Protein AF-A0A1V5CMJ6-F1 (afdb_monomer_lite)

Sequence (60 aa):
MKQEIPNPFSDDNCFFCGTNNDQGLKLTFYWDEEQEEVSTEYLPEHRFTGQGNILHGQFK

pLDDT: mean 90.7, std 7.54, range [52.84, 97.62]

Radius of gyration: 13.36 Å; chains: 1; bounding box: 29×21×34 Å

Secondary structure (DSSP, 8-state):
-EEEEPP--TTS--TTT-TT-TTS----EEEETTTTEEE------GGGB-STTSBPS---

Foldseek 3Di:
DKDWDDDPDPVLCDQECRCPNPNHQNWIWIQDPVVRDIDTDGDDDQVQDDDPRDGDPDDD

Structure (mmCIF, N/CA/C/O backbone):
data_AF-A0A1V5CMJ6-F1
#
_entry.id   AF-A0A1V5CMJ6-F1
#
loop_
_atom_site.group_PDB
_atom_site.id
_atom_site.type_symbol
_atom_site.label_atom_id
_atom_site.label_alt_id
_atom_site.label_comp_id
_atom_site.label_asym_id
_atom_site.label_entity_id
_atom_site.label_seq_id
_atom_site.pdbx_PDB_ins_code
_atom_site.Cartn_x
_atom_site.Cartn_y
_atom_site.Cartn_z
_atom_site.occupancy
_atom_site.B_iso_or_equiv
_atom_site.auth_seq_id
_atom_site.auth_comp_id
_atom_site.auth_asym_id
_atom_site.auth_atom_id
_atom_site.pdbx_PDB_model_num
ATOM 1 N N . MET A 1 1 ? -3.363 -9.005 18.222 1.00 79.44 1 MET A N 1
ATOM 2 C CA . MET A 1 1 ? -4.368 -9.247 17.142 1.00 79.44 1 MET A CA 1
ATOM 3 C C . MET A 1 1 ? -4.289 -8.072 16.190 1.00 79.44 1 MET A C 1
ATOM 5 O O . MET A 1 1 ? -4.407 -6.949 16.659 1.00 79.44 1 MET A O 1
ATOM 9 N N . LYS A 1 2 ? -4.107 -8.318 14.888 1.00 91.88 2 LYS A N 1
ATOM 10 C CA . LYS A 1 2 ? -3.993 -7.242 13.896 1.00 91.88 2 LYS A CA 1
ATOM 11 C C . LYS A 1 2 ? -5.368 -6.670 13.544 1.00 91.88 2 LYS A C 1
ATOM 13 O O . LYS A 1 2 ? -6.270 -7.425 13.187 1.00 91.88 2 LYS A O 1
ATOM 18 N N . GLN A 1 3 ? -5.512 -5.353 13.642 1.00 96.31 3 GLN A N 1
ATOM 19 C CA . GLN A 1 3 ? -6.709 -4.611 13.245 1.00 96.31 3 GLN A CA 1
ATOM 20 C C . GLN A 1 3 ? -6.371 -3.702 12.071 1.00 96.31 3 GLN A C 1
ATOM 22 O O . GLN A 1 3 ? -5.381 -2.978 12.118 1.00 96.31 3 GLN A O 1
ATOM 27 N N . GLU A 1 4 ? -7.181 -3.742 11.018 1.00 96.19 4 GLU A N 1
ATOM 28 C CA . GLU A 1 4 ? -7.009 -2.838 9.884 1.00 96.19 4 GLU A CA 1
ATOM 29 C C . GLU A 1 4 ? -7.236 -1.383 10.314 1.00 96.19 4 GLU A C 1
ATOM 31 O O . GLU A 1 4 ? -8.194 -1.071 11.025 1.00 96.19 4 GLU A O 1
ATOM 36 N N . ILE A 1 5 ? -6.347 -0.497 9.872 1.00 94.88 5 ILE A N 1
ATOM 37 C CA . ILE A 1 5 ? -6.453 0.946 10.068 1.00 94.88 5 ILE A CA 1
ATOM 38 C C . ILE A 1 5 ? -7.177 1.529 8.848 1.00 94.88 5 ILE A C 1
ATOM 40 O O . ILE A 1 5 ? -6.633 1.462 7.742 1.00 94.88 5 ILE A O 1
ATOM 44 N N . PRO A 1 6 ? -8.366 2.137 9.018 1.00 91.81 6 PRO A N 1
ATOM 45 C CA . PRO A 1 6 ? -9.085 2.749 7.910 1.00 91.81 6 PRO A CA 1
ATOM 46 C C . PRO A 1 6 ? -8.260 3.851 7.245 1.00 91.81 6 PRO A C 1
ATOM 48 O O . PRO A 1 6 ? -7.665 4.689 7.927 1.00 91.81 6 PRO A O 1
ATOM 51 N N . ASN A 1 7 ? -8.263 3.885 5.911 1.00 89.19 7 ASN A N 1
ATOM 52 C CA . ASN A 1 7 ? -7.645 4.971 5.157 1.00 89.19 7 ASN A CA 1
ATOM 53 C C . ASN A 1 7 ? -8.320 6.318 5.518 1.00 89.19 7 ASN A C 1
ATOM 55 O O . ASN A 1 7 ? -9.523 6.464 5.292 1.00 89.19 7 ASN A O 1
ATOM 59 N N . PRO A 1 8 ? -7.580 7.317 6.043 1.00 85.38 8 PRO A N 1
ATOM 60 C CA . PRO A 1 8 ? -8.162 8.603 6.422 1.00 85.38 8 PRO A CA 1
ATOM 61 C C . PRO A 1 8 ? -8.369 9.564 5.237 1.00 85.38 8 PRO A C 1
ATOM 63 O O . PRO A 1 8 ? -9.014 10.599 5.405 1.00 85.38 8 PRO A O 1
ATOM 66 N N . PHE A 1 9 ? -7.807 9.276 4.057 1.00 81.50 9 PHE A N 1
ATOM 67 C CA . PHE A 1 9 ? -7.876 10.155 2.887 1.00 81.50 9 PHE A CA 1
ATOM 68 C C . PHE A 1 9 ? -9.133 9.870 2.065 1.00 81.50 9 PHE A C 1
ATOM 70 O O 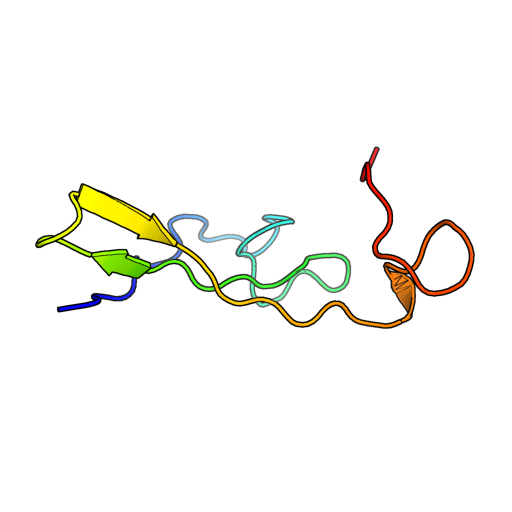. PHE A 1 9 ? -9.267 8.807 1.464 1.00 81.50 9 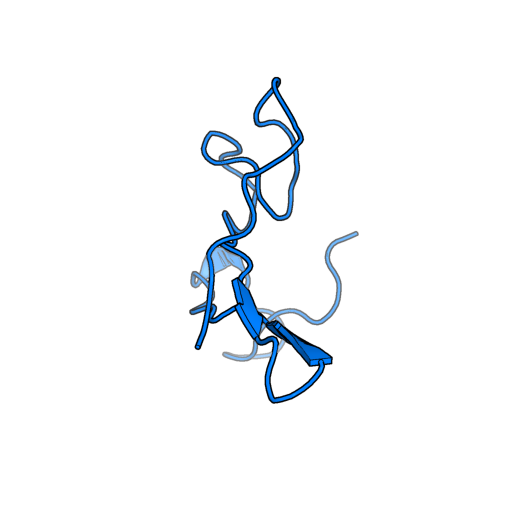PHE A O 1
ATOM 77 N N . SER A 1 10 ? -10.044 10.842 2.021 1.00 78.06 10 SER A N 1
ATOM 78 C CA . SER A 1 10 ? -11.348 10.721 1.357 1.00 78.06 10 SER A CA 1
ATOM 79 C C . SER A 1 10 ? -11.323 10.934 -0.157 1.00 78.06 10 SER A C 1
ATOM 81 O O . SER A 1 10 ? -12.311 10.639 -0.821 1.00 78.06 10 SER A O 1
ATOM 83 N N . ASP A 1 11 ? -10.233 11.471 -0.705 1.00 84.25 11 ASP A N 1
ATOM 84 C CA . ASP A 1 11 ? -10.097 11.781 -2.130 1.00 84.25 11 ASP A CA 1
ATOM 85 C C . ASP A 1 11 ? -9.372 10.684 -2.924 1.00 84.25 11 ASP A C 1
ATOM 87 O O . ASP A 1 11 ? -9.153 10.847 -4.121 1.00 84.25 11 ASP A O 1
ATOM 91 N N . ASP A 1 12 ? -8.985 9.588 -2.256 1.00 81.75 12 ASP A N 1
ATOM 92 C CA . ASP A 1 12 ? -8.230 8.453 -2.802 1.00 81.75 12 ASP A CA 1
ATOM 93 C C . ASP A 1 12 ? -6.923 8.816 -3.532 1.00 81.75 12 ASP A C 1
ATOM 95 O O . ASP A 1 12 ? -6.299 7.952 -4.150 1.00 81.75 12 ASP A O 1
ATOM 99 N N . ASN A 1 13 ? -6.440 10.056 -3.423 1.00 87.06 13 ASN A N 1
ATOM 100 C CA . ASN A 1 13 ? -5.247 10.509 -4.140 1.00 87.06 13 ASN A CA 1
ATOM 101 C C . ASN A 1 13 ? -3.946 10.152 -3.412 1.00 87.06 13 ASN A C 1
ATOM 103 O O . ASN A 1 13 ? -2.857 10.329 -3.962 1.00 87.06 13 ASN A O 1
ATOM 107 N N . CYS A 1 14 ? -4.024 9.637 -2.182 1.00 91.00 14 CYS A N 1
ATOM 108 C CA . CYS A 1 14 ? -2.843 9.250 -1.420 1.00 91.00 14 CYS A CA 1
ATOM 109 C C . CYS A 1 14 ? -2.030 8.184 -2.168 1.00 91.00 14 CYS A C 1
ATOM 111 O O . CYS A 1 14 ? -2.537 7.119 -2.509 1.00 91.00 14 CYS A O 1
ATOM 113 N N . PHE A 1 15 ? -0.739 8.446 -2.381 1.00 91.25 15 PHE A N 1
ATOM 114 C CA . PHE A 1 15 ? 0.163 7.498 -3.038 1.00 91.25 15 PHE A CA 1
ATOM 115 C C . PHE A 1 15 ? 0.283 6.176 -2.267 1.00 91.25 15 PHE A C 1
ATOM 117 O O . PHE A 1 15 ? 0.412 5.117 -2.873 1.00 91.25 15 PHE A O 1
ATOM 124 N N . PHE A 1 16 ? 0.230 6.220 -0.933 1.00 92.44 16 PHE A N 1
ATOM 125 C CA . PHE A 1 16 ? 0.396 5.028 -0.107 1.00 92.44 16 PHE A CA 1
ATOM 126 C C . PHE A 1 16 ? -0.898 4.235 0.034 1.00 92.44 16 PHE A C 1
ATOM 128 O O . PHE A 1 16 ? -0.886 3.071 -0.320 1.00 92.44 16 PHE A O 1
ATOM 135 N N . CYS A 1 17 ? -1.999 4.826 0.500 1.00 93.12 17 CYS A N 1
ATOM 136 C CA . CYS A 1 17 ? -3.235 4.094 0.830 1.00 93.12 17 CYS A CA 1
ATOM 137 C C . CYS A 1 17 ? -4.446 4.422 -0.060 1.00 93.12 17 CYS A C 1
ATOM 139 O O . CYS A 1 17 ? -5.508 3.835 0.128 1.00 93.12 17 CYS A O 1
ATOM 141 N N . GLY A 1 18 ? -4.314 5.340 -1.024 1.00 93.31 18 GLY A N 1
ATOM 142 C CA . GLY A 1 18 ? -5.398 5.701 -1.937 1.00 93.31 18 GLY A CA 1
ATOM 143 C C . GLY A 1 18 ? -5.736 4.545 -2.872 1.00 93.31 18 GLY A C 1
ATOM 144 O O . GLY A 1 18 ? -4.898 4.124 -3.670 1.00 93.31 18 GLY A O 1
ATOM 145 N N . THR A 1 19 ? -6.957 4.020 -2.776 1.00 89.69 19 THR A N 1
ATOM 146 C CA . THR A 1 19 ? -7.346 2.794 -3.496 1.00 89.69 19 THR A CA 1
ATOM 147 C C . THR A 1 19 ? -7.537 3.036 -4.992 1.00 89.69 19 THR A C 1
ATOM 149 O O . THR A 1 19 ? -7.246 2.158 -5.805 1.00 89.69 19 THR A O 1
ATOM 152 N N . ASN A 1 20 ? -7.926 4.262 -5.353 1.00 90.50 20 ASN A N 1
ATOM 153 C CA . ASN A 1 20 ? -8.147 4.699 -6.73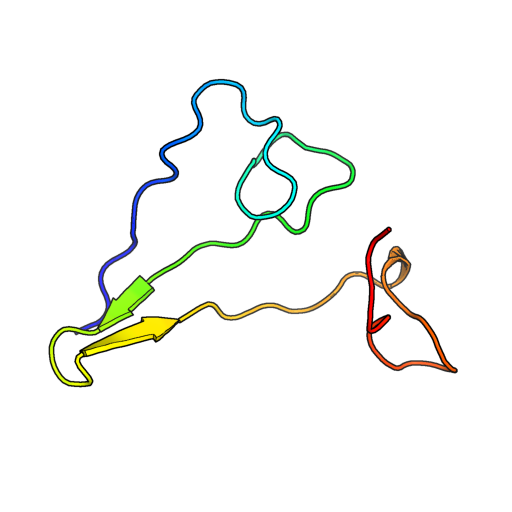1 1.00 90.50 20 ASN A CA 1
ATOM 154 C C . ASN A 1 20 ? -6.960 5.477 -7.327 1.00 90.50 20 ASN A C 1
ATOM 156 O O . ASN A 1 20 ? -7.046 5.957 -8.456 1.00 90.50 20 ASN A O 1
ATOM 160 N N . ASN A 1 21 ? -5.831 5.590 -6.615 1.00 91.12 21 ASN A N 1
ATOM 161 C CA . ASN A 1 21 ? -4.626 6.173 -7.194 1.00 91.12 21 ASN A CA 1
ATOM 162 C C . ASN A 1 21 ? -3.949 5.150 -8.117 1.00 91.12 21 ASN A C 1
ATOM 164 O O . ASN A 1 21 ? -3.288 4.208 -7.665 1.00 91.12 21 ASN A O 1
ATOM 168 N N . ASP A 1 22 ? -4.070 5.360 -9.426 1.00 90.19 22 ASP A N 1
ATOM 169 C CA . ASP A 1 22 ? -3.457 4.492 -10.430 1.00 90.19 22 ASP A CA 1
ATOM 170 C C . ASP A 1 22 ? -1.946 4.371 -10.253 1.00 90.19 22 ASP A C 1
ATOM 172 O O . ASP A 1 22 ? -1.406 3.295 -10.491 1.00 90.19 22 ASP A O 1
ATOM 176 N N . GLN A 1 23 ? -1.262 5.420 -9.794 1.00 90.44 23 GLN A N 1
ATO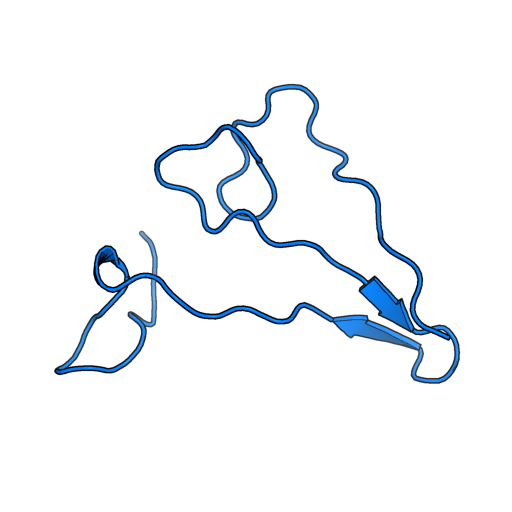M 177 C CA . GLN A 1 23 ? 0.186 5.428 -9.566 1.00 90.44 23 GLN A CA 1
ATOM 178 C C . GLN A 1 23 ? 0.584 4.969 -8.156 1.00 90.44 23 GLN A C 1
ATOM 180 O O . GLN A 1 23 ? 1.764 4.738 -7.912 1.00 90.44 23 GLN A O 1
ATOM 185 N N . GLY A 1 24 ? -0.375 4.846 -7.236 1.00 91.12 24 GLY A N 1
ATOM 186 C CA . GLY A 1 24 ? -0.133 4.530 -5.831 1.00 91.12 24 GLY A CA 1
ATOM 187 C C . GLY A 1 24 ? 0.104 3.046 -5.548 1.00 91.12 24 GLY A C 1
ATOM 188 O O . GLY A 1 24 ? -0.257 2.170 -6.340 1.00 91.12 24 GLY A O 1
ATOM 189 N N . LEU A 1 25 ? 0.675 2.785 -4.370 1.00 93.00 25 LEU A N 1
ATOM 190 C CA . LEU A 1 25 ? 0.981 1.459 -3.825 1.00 93.00 25 LEU A CA 1
ATOM 191 C C . LEU A 1 25 ? -0.256 0.737 -3.264 1.00 93.00 25 LEU A C 1
ATOM 193 O O . LEU A 1 25 ? -0.234 -0.484 -3.142 1.00 93.00 25 LEU A O 1
ATOM 197 N N . LYS A 1 26 ? -1.326 1.480 -2.938 1.00 92.75 26 LYS A N 1
ATOM 198 C CA . LYS A 1 26 ? -2.614 0.952 -2.438 1.00 92.75 26 LYS A CA 1
ATOM 199 C C . LYS A 1 26 ? -2.466 0.058 -1.192 1.00 92.75 26 LYS A C 1
ATOM 201 O O . LYS A 1 26 ? -3.103 -0.984 -1.067 1.00 92.75 26 LYS A O 1
ATOM 206 N N . LEU A 1 27 ? -1.592 0.465 -0.278 1.00 94.62 27 LEU A N 1
ATOM 207 C CA . LEU A 1 27 ? -1.268 -0.215 0.970 1.00 94.62 27 LEU A CA 1
ATOM 208 C C . LEU A 1 27 ? -2.459 -0.245 1.925 1.00 94.62 27 LEU A C 1
ATOM 210 O O . LEU A 1 27 ? -3.158 0.752 2.109 1.00 94.62 27 LEU A O 1
ATOM 214 N N . THR A 1 28 ? -2.610 -1.381 2.599 1.00 94.75 28 THR A N 1
ATOM 215 C CA . THR A 1 28 ? -3.481 -1.546 3.767 1.00 94.75 28 THR A CA 1
ATOM 216 C C . THR A 1 28 ? -2.610 -1.629 5.014 1.00 94.75 28 THR A C 1
ATOM 218 O O . THR A 1 28 ? -1.653 -2.407 5.045 1.00 94.75 28 THR A O 1
ATOM 221 N N . PHE A 1 29 ? -2.909 -0.817 6.023 1.00 96.19 29 PHE A N 1
ATOM 222 C CA . PHE A 1 29 ? -2.148 -0.771 7.270 1.00 96.19 29 PHE A CA 1
ATOM 223 C C . PHE A 1 29 ? -2.879 -1.517 8.380 1.00 96.19 29 PHE A C 1
ATOM 225 O O . PHE A 1 29 ? -4.106 -1.495 8.447 1.00 96.19 29 PHE A O 1
ATOM 232 N N . TYR A 1 30 ? -2.114 -2.132 9.275 1.00 97.25 30 TYR A N 1
ATOM 233 C CA . TYR A 1 30 ? -2.632 -2.892 10.401 1.00 97.25 30 TYR A CA 1
ATOM 234 C C . TYR A 1 30 ? -1.952 -2.454 11.692 1.00 97.25 30 TYR A C 1
ATOM 236 O O . TYR A 1 30 ? -0.725 -2.385 11.749 1.00 97.25 30 TYR A O 1
ATOM 244 N N . TRP A 1 31 ? -2.749 -2.195 12.723 1.00 97.50 31 TRP A N 1
ATOM 245 C CA . TRP A 1 31 ? -2.286 -2.011 14.093 1.00 97.50 31 TRP A CA 1
ATOM 246 C C . TRP A 1 31 ? -2.218 -3.366 14.796 1.00 97.50 31 TRP A C 1
ATOM 248 O O . TRP A 1 31 ? -3.216 -4.092 14.829 1.00 97.50 31 TRP A O 1
ATOM 258 N N . ASP A 1 32 ? -1.060 -3.708 15.355 1.00 97.44 32 ASP A N 1
ATOM 259 C CA . ASP A 1 32 ? -0.907 -4.835 16.270 1.00 97.44 32 ASP A CA 1
ATOM 260 C C . ASP A 1 32 ? -0.723 -4.326 17.701 1.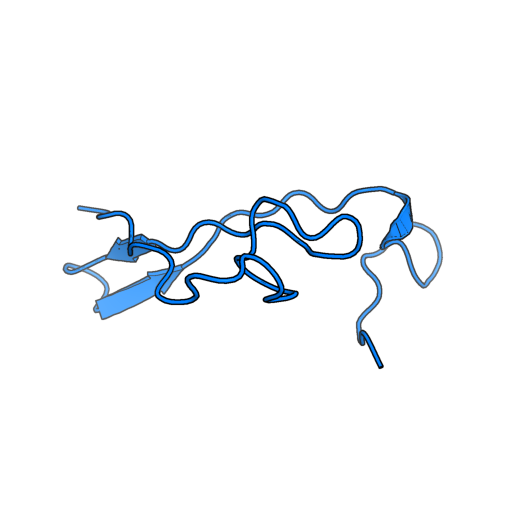00 97.44 32 ASP A C 1
ATOM 262 O O . ASP A 1 32 ? 0.339 -3.830 18.067 1.00 97.44 32 ASP A O 1
ATOM 266 N N . GLU A 1 33 ? -1.768 -4.465 18.515 1.00 96.12 33 GLU A N 1
ATOM 267 C CA . GLU A 1 33 ? -1.770 -4.014 19.911 1.00 96.12 33 GLU A CA 1
ATOM 268 C C . GLU A 1 33 ? -0.744 -4.755 20.782 1.00 96.12 33 GLU A C 1
ATOM 270 O O . GLU A 1 33 ? -0.224 -4.181 21.730 1.00 96.12 33 GLU A O 1
ATOM 275 N N . GLU A 1 34 ? -0.423 -6.013 20.465 1.00 96.44 34 GLU A N 1
ATOM 276 C CA . GLU A 1 34 ? 0.513 -6.810 21.271 1.00 96.44 34 GLU A CA 1
ATOM 277 C C . GLU A 1 34 ? 1.970 -6.391 21.045 1.00 96.44 34 GLU A C 1
ATOM 279 O O . GLU A 1 34 ? 2.779 -6.432 21.969 1.00 96.44 34 GLU A O 1
ATOM 284 N N . GLN A 1 35 ? 2.298 -6.002 19.812 1.00 96.44 35 GLN A N 1
ATOM 285 C CA . GLN A 1 35 ? 3.643 -5.578 19.416 1.00 96.44 35 GLN A CA 1
ATOM 286 C C . GLN A 1 35 ? 3.814 -4.051 19.448 1.00 96.44 35 GLN A C 1
ATOM 288 O O . GLN A 1 35 ? 4.920 -3.564 19.239 1.00 96.44 35 GLN A O 1
ATOM 293 N N . GLU A 1 36 ? 2.728 -3.306 19.684 1.00 96.62 36 GLU A N 1
ATOM 294 C CA . GLU A 1 36 ? 2.664 -1.843 19.570 1.00 96.62 36 GLU A CA 1
ATOM 295 C C . GLU A 1 36 ? 3.206 -1.324 18.220 1.00 96.62 36 GLU A C 1
ATOM 297 O O . GLU A 1 36 ? 3.904 -0.311 18.142 1.00 96.62 36 GLU A O 1
ATOM 302 N N . GLU A 1 37 ? 2.874 -2.024 17.129 1.00 97.62 37 GLU A N 1
ATOM 303 C CA . GLU A 1 37 ? 3.416 -1.772 15.791 1.00 97.62 37 GLU A CA 1
ATOM 304 C C . GLU A 1 37 ? 2.312 -1.475 14.765 1.00 97.62 37 GLU A C 1
ATOM 306 O O . GLU A 1 37 ? 1.256 -2.113 14.741 1.00 97.62 37 GLU A O 1
ATOM 311 N N . VAL A 1 38 ? 2.592 -0.539 13.851 1.00 96.94 38 VAL A N 1
ATOM 312 C CA . VAL A 1 38 ? 1.855 -0.409 12.588 1.00 96.94 38 VAL A CA 1
ATOM 313 C C . VAL A 1 38 ? 2.643 -1.095 11.480 1.00 96.94 38 VAL A C 1
ATOM 315 O O . VAL A 1 38 ? 3.777 -0.714 11.197 1.00 96.94 38 VAL A O 1
ATOM 318 N N . SER A 1 39 ? 2.017 -2.060 10.809 1.00 96.75 39 SER A N 1
ATOM 319 C CA . SER A 1 39 ? 2.633 -2.825 9.722 1.00 96.75 39 SER A CA 1
ATOM 320 C C . SER A 1 39 ? 1.775 -2.822 8.456 1.00 96.75 39 SER A C 1
ATOM 322 O O . SER A 1 39 ? 0.583 -2.513 8.474 1.00 96.75 39 SER A O 1
ATOM 324 N N . THR A 1 40 ? 2.392 -3.168 7.331 1.00 96.69 40 THR A N 1
ATOM 325 C CA . THR A 1 40 ? 1.721 -3.459 6.061 1.00 96.69 40 THR A CA 1
ATOM 326 C C . THR A 1 40 ? 2.475 -4.582 5.360 1.00 96.69 40 THR A C 1
ATOM 328 O O . THR A 1 40 ? 3.684 -4.731 5.543 1.00 96.69 40 THR A O 1
ATOM 331 N N . GLU A 1 41 ? 1.772 -5.368 4.556 1.00 95.00 41 GLU A N 1
ATOM 332 C CA . GLU A 1 41 ? 2.369 -6.387 3.701 1.00 95.00 41 GLU A CA 1
ATOM 333 C C . GLU A 1 41 ? 2.157 -5.964 2.253 1.00 95.00 41 GLU A C 1
ATOM 335 O O . GLU A 1 41 ? 1.038 -5.660 1.838 1.00 95.00 41 GLU A O 1
ATOM 340 N N . TYR A 1 42 ? 3.243 -5.904 1.485 1.00 93.62 42 TYR A N 1
ATOM 341 C CA . TYR A 1 42 ? 3.211 -5.360 0.137 1.00 93.62 42 TYR A CA 1
ATOM 342 C C . TYR A 1 42 ? 4.041 -6.206 -0.818 1.00 93.62 42 TYR A C 1
ATOM 344 O O . TYR A 1 42 ? 5.221 -6.462 -0.575 1.00 93.62 42 TYR A O 1
ATOM 352 N N . LEU A 1 43 ? 3.421 -6.596 -1.931 1.00 93.44 43 LEU A N 1
ATOM 353 C CA . LEU A 1 43 ? 4.099 -7.182 -3.077 1.00 93.44 43 LEU A CA 1
ATOM 354 C C . LEU A 1 43 ? 4.168 -6.124 -4.187 1.00 93.44 43 LEU A C 1
ATOM 356 O O . LEU A 1 43 ? 3.136 -5.830 -4.793 1.00 93.44 43 LEU A O 1
ATOM 360 N N . PRO A 1 44 ? 5.349 -5.550 -4.472 1.00 91.62 44 PRO A N 1
ATOM 361 C CA . PRO A 1 44 ? 5.455 -4.509 -5.478 1.00 91.62 44 PRO A CA 1
ATOM 362 C C . PRO A 1 44 ? 5.132 -4.999 -6.884 1.00 91.62 44 PRO A C 1
ATOM 364 O O . PRO A 1 44 ? 5.630 -6.031 -7.336 1.00 91.62 44 PRO A O 1
ATOM 367 N N . GLU A 1 45 ? 4.358 -4.199 -7.611 1.00 92.88 45 GLU A N 1
ATOM 368 C CA . GLU A 1 45 ? 4.185 -4.379 -9.047 1.00 92.88 45 GLU A CA 1
ATOM 369 C C . GLU A 1 45 ? 5.508 -4.150 -9.801 1.00 92.88 45 GLU A C 1
ATOM 371 O O . GLU A 1 45 ? 6.334 -3.322 -9.412 1.00 92.88 45 GLU A O 1
ATOM 376 N N . HIS A 1 46 ? 5.670 -4.806 -10.954 1.00 92.62 46 HIS A N 1
ATOM 377 C CA . HIS A 1 46 ? 6.873 -4.699 -11.794 1.00 92.62 46 HIS A CA 1
ATOM 378 C C . HIS A 1 46 ? 7.227 -3.252 -12.191 1.00 92.62 46 HIS A C 1
ATOM 380 O O . HIS A 1 46 ? 8.390 -2.909 -12.374 1.00 92.62 46 HIS A O 1
ATOM 386 N N . ARG A 1 47 ? 6.239 -2.359 -12.318 1.00 92.00 47 ARG A N 1
ATOM 387 C CA . ARG A 1 47 ? 6.482 -0.939 -12.634 1.00 92.00 47 ARG A CA 1
ATOM 388 C C . ARG A 1 47 ? 7.224 -0.172 -11.535 1.00 92.00 47 ARG A C 1
ATOM 390 O O . ARG A 1 47 ? 7.742 0.904 -11.805 1.00 92.00 47 ARG A O 1
ATOM 397 N N . PHE A 1 48 ? 7.280 -0.717 -10.321 1.00 92.69 48 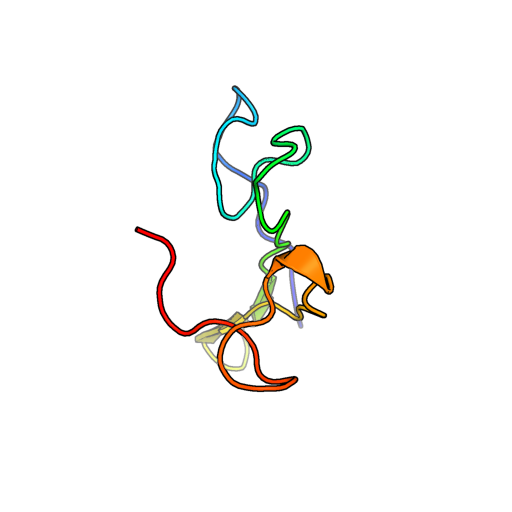PHE A N 1
ATOM 398 C CA . PHE A 1 48 ? 8.034 -0.154 -9.204 1.00 92.69 48 PHE A CA 1
ATOM 399 C C . PHE A 1 48 ? 9.439 -0.758 -9.073 1.00 92.69 48 PHE A C 1
ATOM 401 O O . PHE A 1 48 ? 10.144 -0.477 -8.105 1.00 92.69 48 PHE A O 1
ATOM 408 N N . THR A 1 49 ? 9.870 -1.589 -10.022 1.00 93.50 49 THR A N 1
ATOM 409 C CA . THR A 1 49 ? 11.232 -2.117 -10.066 1.00 93.50 49 THR A CA 1
ATOM 410 C C . THR A 1 49 ? 12.246 -1.007 -10.364 1.00 93.50 49 THR A C 1
ATOM 412 O O . THR A 1 49 ? 12.061 -0.193 -11.264 1.00 93.50 49 THR A O 1
ATOM 415 N N . GLY A 1 50 ? 13.333 -0.985 -9.594 1.00 91.31 50 GLY A N 1
ATOM 416 C CA . GLY A 1 50 ? 14.499 -0.133 -9.794 1.00 91.31 50 GLY A CA 1
ATOM 417 C C . GLY A 1 50 ? 15.694 -0.919 -10.322 1.00 91.31 50 GLY A C 1
ATOM 418 O O . GLY A 1 50 ? 15.689 -1.389 -11.456 1.00 91.31 50 GLY A O 1
ATOM 419 N N . GLN A 1 51 ? 16.754 -1.039 -9.517 1.00 90.94 51 GLN A N 1
ATOM 420 C CA . GLN A 1 51 ? 17.986 -1.709 -9.935 1.00 90.94 51 GLN A CA 1
ATOM 421 C C . GLN A 1 51 ? 17.742 -3.205 -10.183 1.00 90.94 51 GLN A C 1
ATOM 423 O O . GLN A 1 51 ? 17.546 -3.983 -9.249 1.00 90.94 51 GLN A O 1
ATOM 428 N N . GLY A 1 52 ? 17.810 -3.615 -11.450 1.00 90.69 52 GLY A N 1
ATOM 429 C CA . GLY A 1 52 ? 17.598 -5.005 -11.844 1.00 90.69 52 GLY A CA 1
ATOM 430 C C . GLY A 1 52 ? 16.152 -5.433 -11.610 1.00 90.69 52 GLY A C 1
ATOM 431 O O . GLY A 1 52 ? 15.265 -4.996 -12.328 1.00 90.69 52 GLY A O 1
ATOM 432 N N . ASN A 1 53 ? 15.930 -6.301 -10.623 1.00 92.50 53 ASN A N 1
ATOM 433 C CA . ASN A 1 53 ? 14.618 -6.822 -10.219 1.00 92.50 53 ASN A CA 1
ATOM 434 C C . ASN A 1 53 ? 14.244 -6.445 -8.771 1.00 92.50 53 ASN A C 1
ATOM 436 O O . ASN A 1 53 ? 13.389 -7.085 -8.163 1.00 92.50 53 ASN A O 1
ATOM 440 N N . ILE A 1 54 ? 14.903 -5.433 -8.206 1.00 92.12 54 ILE A N 1
ATOM 441 C CA . ILE A 1 54 ? 14.705 -4.977 -6.826 1.00 92.12 54 ILE A CA 1
ATOM 442 C C . ILE A 1 54 ? 13.712 -3.811 -6.816 1.00 92.12 54 ILE A C 1
ATOM 444 O O . ILE A 1 54 ? 13.689 -3.013 -7.751 1.00 92.12 54 ILE A O 1
ATOM 448 N N . LEU A 1 55 ? 12.906 -3.686 -5.759 1.00 92.81 55 LEU A N 1
ATOM 449 C CA . LEU A 1 55 ? 12.045 -2.521 -5.528 1.00 92.81 55 LEU A CA 1
ATOM 450 C C . LEU A 1 55 ? 12.852 -1.212 -5.583 1.00 92.81 55 LEU A C 1
ATOM 452 O O . LEU A 1 55 ? 13.916 -1.096 -4.974 1.00 92.81 55 LEU A O 1
ATOM 456 N N . HIS A 1 56 ? 12.343 -0.219 -6.308 1.00 92.38 56 HIS A N 1
ATOM 457 C CA . HIS A 1 56 ? 12.960 1.097 -6.397 1.00 92.38 56 HIS A CA 1
ATOM 458 C C . HIS A 1 56 ? 12.948 1.802 -5.026 1.00 92.38 56 HIS A C 1
ATOM 460 O O . HIS A 1 56 ? 11.901 1.943 -4.402 1.00 92.38 56 HIS A O 1
ATOM 466 N N . GLY A 1 57 ? 14.114 2.260 -4.554 1.00 85.81 57 GLY A N 1
ATOM 467 C CA . GLY A 1 57 ? 14.290 2.763 -3.181 1.00 85.81 57 GLY A CA 1
ATOM 468 C C . GLY A 1 57 ? 13.755 4.173 -2.900 1.00 85.81 57 GLY A C 1
ATOM 469 O O . GLY A 1 57 ? 13.679 4.568 -1.743 1.00 85.81 57 GLY A O 1
ATOM 470 N N . GLN A 1 58 ? 13.392 4.942 -3.929 1.00 77.19 58 GLN A N 1
ATOM 471 C CA . GLN A 1 58 ? 12.798 6.274 -3.769 1.00 77.19 58 GLN A CA 1
ATOM 472 C C . GLN A 1 58 ? 11.730 6.528 -4.831 1.00 77.19 58 GLN A C 1
ATOM 474 O O . GLN A 1 58 ? 12.011 6.425 -6.019 1.00 77.19 58 GLN A O 1
ATOM 479 N N . PHE A 1 59 ? 10.540 6.956 -4.431 1.00 66.75 59 PHE A N 1
ATOM 480 C CA . PHE A 1 59 ? 9.587 7.598 -5.339 1.00 66.75 59 PHE A CA 1
ATOM 481 C C . PHE A 1 59 ? 9.771 9.107 -5.163 1.00 66.75 59 PHE A C 1
ATOM 483 O O . PHE A 1 59 ? 9.712 9.589 -4.031 1.00 66.75 59 PHE A O 1
ATOM 490 N N . LYS A 1 60 ? 10.152 9.828 -6.220 1.00 52.84 60 LYS A N 1
ATOM 491 C CA . LYS A 1 60 ? 10.409 11.274 -6.157 1.00 52.84 60 LYS A CA 1
ATOM 492 C C . LYS A 1 60 ? 9.250 12.043 -6.766 1.00 52.84 60 LYS A C 1
ATOM 494 O O . LYS A 1 60 ? 8.710 11.537 -7.773 1.00 52.84 60 LYS A O 1
#